Protein AF-A0A7Y7J0Y4-F1 (afdb_monomer_lite)

Sequence (67 aa):
WTRCGMGPCQGRMCEDGARGLLAASCGLPPEEAGSFTPRMPFFPLPLAALTGTFAYSDIPLPKAAPL

Secondary structure (DSSP, 8-state):
---TT-STTTTTTTHHHHHHHHHHHHT--TTTT--PPP-S-SS---HHHHHTT--GGGS-PPPPPP-

Organism: NCBI:txid1216886

pLDDT: mean 91.88, std 4.34, range [70.19, 96.44]

InterPro domains:
  IPR041117 SoxA, A3 domain [PF17806] (1-51)
  IPR041854 BFD-like [2Fe-2S]-binding domain superfamily [G3DSA:1.10.10.1100] (1-33)

Foldseek 3Di:
DDCALVDQQSNPVCFQVQLVVQCVVVVHDSVVSDTRDDDPPNGDDDVCVVCPPPDPVNDDDPDDDDD

Radius of gyration: 20.89 Å; chains: 1; bounding box: 56×25×43 Å

Structure (mmCIF, N/CA/C/O backbone):
data_AF-A0A7Y7J0Y4-F1
#
_entry.id   AF-A0A7Y7J0Y4-F1
#
loop_
_atom_site.group_PDB
_atom_site.id
_atom_site.type_symbol
_atom_site.label_atom_id
_atom_site.label_alt_id
_atom_site.label_comp_id
_atom_site.label_asym_id
_atom_site.label_entity_id
_atom_site.label_seq_id
_atom_site.pdbx_PDB_ins_code
_atom_site.Cartn_x
_atom_site.Cartn_y
_atom_site.Cartn_z
_atom_site.occupancy
_atom_site.B_iso_or_equiv
_atom_site.auth_seq_id
_atom_site.auth_comp_id
_atom_site.auth_asym_id
_atom_site.auth_atom_id
_atom_site.pdbx_PDB_model_num
ATOM 1 N N . TRP A 1 1 ? -4.378 -15.782 5.348 1.00 70.19 1 TRP A N 1
ATOM 2 C CA . TRP A 1 1 ? -5.663 -16.510 5.350 1.00 70.19 1 TRP A CA 1
ATOM 3 C C . TRP A 1 1 ? -6.717 -15.828 4.474 1.0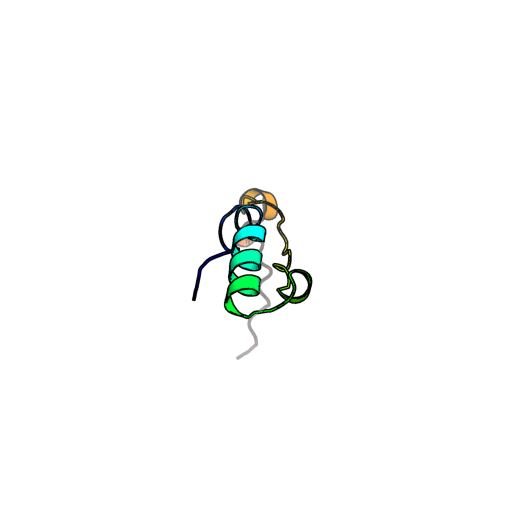0 70.19 1 TRP A C 1
ATOM 5 O O . TRP A 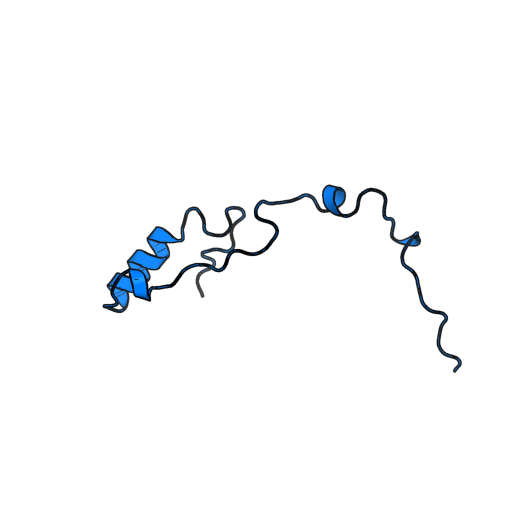1 1 ? -7.268 -16.510 3.629 1.00 70.19 1 TRP A O 1
ATOM 15 N N . THR A 1 2 ? -6.942 -14.510 4.528 1.00 87.06 2 THR A N 1
ATOM 16 C CA . THR A 1 2 ? -7.742 -13.784 3.514 1.00 87.06 2 THR A CA 1
ATOM 17 C C . THR A 1 2 ? -6.802 -12.954 2.629 1.00 87.06 2 THR A C 1
ATOM 19 O O . THR A 1 2 ? -5.831 -12.391 3.122 1.00 87.06 2 THR A O 1
ATOM 22 N N . ARG A 1 3 ? -6.999 -12.919 1.304 1.00 94.25 3 ARG A N 1
ATOM 23 C CA . ARG A 1 3 ? -6.135 -12.158 0.367 1.00 94.25 3 ARG A CA 1
ATOM 24 C C . ARG A 1 3 ? -6.483 -10.655 0.325 1.00 94.25 3 ARG A C 1
ATOM 26 O O . ARG A 1 3 ? -6.161 -9.973 -0.647 1.00 94.25 3 ARG A O 1
ATOM 33 N N . CYS A 1 4 ? -7.163 -10.141 1.354 1.00 95.00 4 CYS A N 1
ATOM 34 C CA . CYS A 1 4 ? -7.513 -8.726 1.475 1.00 95.00 4 CYS A CA 1
ATOM 35 C C . CYS A 1 4 ? -6.244 -7.862 1.453 1.00 95.00 4 CYS A C 1
ATOM 37 O O . CYS A 1 4 ? -5.202 -8.270 1.957 1.00 95.00 4 CYS A O 1
ATOM 39 N N . GLY A 1 5 ? -6.311 -6.693 0.817 1.00 94.44 5 GLY A N 1
ATOM 40 C CA . GLY A 1 5 ? -5.146 -5.819 0.649 1.00 94.44 5 GLY A CA 1
ATOM 41 C C . GLY A 1 5 ? -4.215 -6.178 -0.517 1.00 94.44 5 GLY A C 1
ATOM 42 O O . GLY A 1 5 ? -3.419 -5.340 -0.921 1.00 94.44 5 GLY A O 1
ATOM 43 N N . MET A 1 6 ? -4.335 -7.373 -1.113 1.00 95.31 6 MET A N 1
ATOM 44 C CA . MET A 1 6 ? -3.389 -7.873 -2.130 1.00 95.31 6 MET A CA 1
ATOM 45 C C . MET A 1 6 ? -3.865 -7.733 -3.587 1.00 95.31 6 MET A C 1
ATOM 47 O O . MET A 1 6 ? -3.221 -8.258 -4.494 1.00 95.31 6 MET A O 1
ATOM 51 N N . GLY A 1 7 ? -5.018 -7.101 -3.821 1.00 93.31 7 GLY A N 1
ATOM 52 C CA . GLY A 1 7 ? -5.501 -6.797 -5.172 1.00 93.31 7 GLY A CA 1
ATOM 53 C C . GLY A 1 7 ? -4.790 -5.581 -5.782 1.00 93.31 7 GLY A C 1
ATOM 54 O O . GLY A 1 7 ? -4.100 -4.861 -5.066 1.00 93.31 7 GLY A O 1
ATOM 55 N N . PRO A 1 8 ? -5.017 -5.264 -7.070 1.00 92.38 8 PRO A N 1
ATOM 56 C CA . PRO A 1 8 ? -4.367 -4.133 -7.750 1.00 92.38 8 PRO A CA 1
ATOM 57 C C . PRO A 1 8 ? -4.691 -2.765 -7.123 1.00 92.38 8 PRO A C 1
ATOM 59 O O . PRO A 1 8 ? -3.950 -1.799 -7.296 1.00 92.38 8 PRO A O 1
ATOM 62 N N . CYS A 1 9 ? -5.786 -2.671 -6.362 1.00 93.69 9 CYS A N 1
ATOM 63 C CA . CYS A 1 9 ? -6.121 -1.482 -5.584 1.00 93.69 9 CYS A CA 1
ATOM 64 C C . CYS A 1 9 ? -5.276 -1.328 -4.306 1.00 93.69 9 CYS A C 1
ATOM 66 O O . CYS A 1 9 ? -5.365 -0.280 -3.672 1.00 93.69 9 CYS A O 1
ATOM 68 N N . GLN A 1 10 ? -4.463 -2.327 -3.940 1.00 94.12 10 GLN A N 1
ATOM 69 C CA . GLN A 1 10 ? -3.602 -2.354 -2.754 1.00 94.12 10 GLN A CA 1
ATOM 70 C C . GLN A 1 10 ? -4.362 -2.050 -1.454 1.00 94.12 10 GLN A C 1
ATOM 72 O O . GLN A 1 10 ? -3.905 -1.285 -0.614 1.00 94.12 10 GLN A O 1
ATOM 77 N N . GLY A 1 11 ? -5.565 -2.614 -1.314 1.00 94.69 11 GLY A N 1
ATOM 78 C CA . GLY A 1 11 ? -6.374 -2.482 -0.101 1.00 94.69 11 GLY A CA 1
ATOM 79 C C . GLY A 1 11 ? -7.323 -1.290 -0.058 1.00 94.69 11 GLY A C 1
ATOM 80 O O . GLY A 1 11 ? -8.269 -1.337 0.719 1.00 94.69 11 GLY A O 1
ATOM 81 N N . ARG A 1 12 ? -7.195 -0.317 -0.971 1.00 94.81 12 ARG A N 1
ATOM 82 C CA . ARG A 1 12 ? -8.047 0.892 -1.015 1.00 94.81 12 ARG A CA 1
ATOM 83 C C . ARG A 1 12 ? -9.556 0.637 -1.008 1.00 94.81 12 ARG A C 1
ATOM 85 O O . ARG A 1 12 ? -10.306 1.483 -0.550 1.00 94.81 12 ARG A O 1
ATOM 92 N N . MET A 1 13 ? -10.002 -0.503 -1.536 1.00 95.75 13 MET A N 1
ATOM 93 C CA . MET A 1 13 ? -11.431 -0.839 -1.614 1.00 95.75 13 MET A CA 1
ATOM 94 C C . MET A 1 13 ? -11.927 -1.697 -0.449 1.00 95.75 13 MET A C 1
ATOM 96 O O . MET A 1 13 ? -13.131 -1.805 -0.249 1.00 95.75 13 MET A O 1
ATOM 100 N N . CYS A 1 14 ? -11.029 -2.377 0.266 1.00 96.19 14 CYS A N 1
ATOM 101 C CA . CYS A 1 14 ? -11.408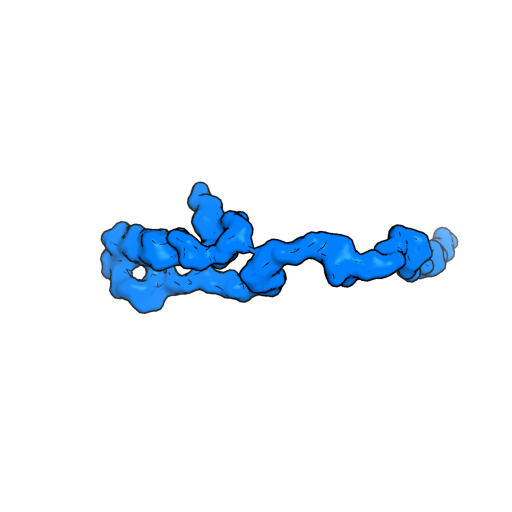 -3.403 1.238 1.00 96.19 14 CYS A CA 1
ATOM 102 C C . CYS A 1 14 ? -10.888 -3.143 2.651 1.00 96.19 14 CYS A C 1
ATOM 104 O O . CYS A 1 14 ? -11.266 -3.880 3.555 1.00 96.19 14 CYS A O 1
ATOM 106 N N . GLU A 1 15 ? -10.010 -2.159 2.848 1.00 95.94 15 GLU A N 1
ATOM 107 C CA . GLU A 1 15 ? -9.383 -1.884 4.140 1.00 95.94 15 GLU A CA 1
ATOM 108 C C . GLU A 1 15 ? -10.412 -1.532 5.210 1.00 95.94 15 GLU A C 1
ATOM 110 O O . GLU A 1 15 ? -10.474 -2.222 6.223 1.00 95.94 15 GLU A O 1
ATOM 115 N N . ASP A 1 16 ? -11.278 -0.551 4.957 1.00 95.38 16 ASP A N 1
ATOM 116 C CA . ASP A 1 16 ? -12.278 -0.110 5.937 1.00 95.38 16 ASP A CA 1
ATOM 117 C C . ASP A 1 16 ? -13.229 -1.243 6.339 1.00 95.38 16 ASP A C 1
ATOM 119 O O . ASP A 1 16 ? -13.497 -1.459 7.521 1.00 95.38 16 ASP A O 1
ATOM 123 N N . GLY A 1 17 ? -13.679 -2.036 5.362 1.00 95.38 17 GLY A N 1
ATOM 124 C CA . GLY A 1 17 ? -14.518 -3.207 5.618 1.00 95.38 17 GLY A CA 1
ATOM 125 C C . GLY A 1 17 ? -13.790 -4.285 6.423 1.00 95.38 17 GLY A C 1
ATOM 126 O O . GLY A 1 17 ? -14.342 -4.822 7.381 1.00 95.38 17 GLY A O 1
ATOM 127 N N . ALA A 1 18 ? -12.534 -4.583 6.079 1.00 95.38 18 ALA A N 1
ATOM 128 C CA . ALA A 1 18 ? -11.726 -5.556 6.810 1.00 95.38 18 ALA A CA 1
ATOM 129 C C . ALA A 1 18 ? -11.448 -5.104 8.252 1.00 95.38 18 ALA A C 1
ATOM 131 O O . ALA A 1 18 ? -11.572 -5.909 9.174 1.00 95.38 18 ALA A O 1
ATOM 132 N N . ARG A 1 19 ? -11.132 -3.819 8.458 1.00 95.06 19 ARG A N 1
ATOM 133 C CA . ARG A 1 19 ? -10.931 -3.218 9.784 1.00 95.06 19 ARG A CA 1
ATOM 134 C C . ARG A 1 19 ? -12.207 -3.244 10.615 1.00 95.06 19 ARG A C 1
ATOM 136 O O . ARG A 1 19 ? -12.151 -3.614 11.782 1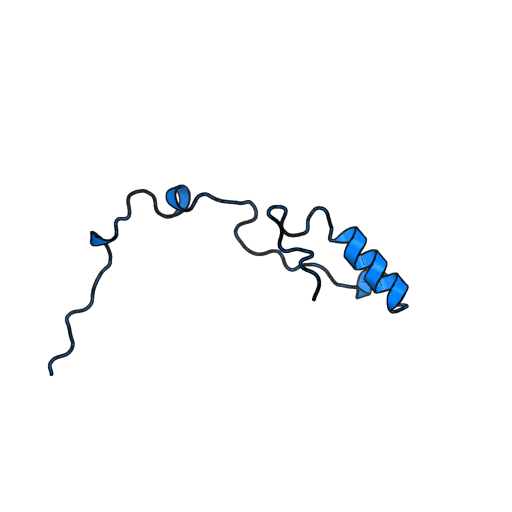.00 95.06 19 ARG A O 1
ATOM 143 N N . GLY A 1 20 ? -13.349 -2.910 10.016 1.00 95.38 20 GLY A N 1
ATOM 144 C CA . GLY A 1 20 ? -14.646 -2.955 10.690 1.00 95.38 20 GLY A CA 1
ATOM 145 C C . GLY A 1 20 ? -15.010 -4.364 11.156 1.00 95.38 20 GLY A C 1
ATOM 146 O O . GLY A 1 20 ? -15.407 -4.554 12.304 1.00 95.38 20 GLY A O 1
ATOM 147 N N . LEU A 1 21 ? -14.803 -5.370 10.300 1.00 94.94 21 LEU A N 1
ATOM 148 C CA . LEU A 1 21 ? -15.011 -6.774 10.663 1.00 94.94 21 LEU A CA 1
ATOM 149 C C . LEU A 1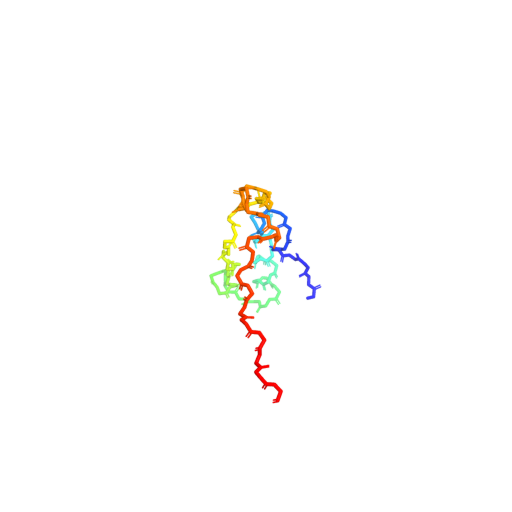 21 ? -14.065 -7.226 11.779 1.00 94.94 21 LEU A C 1
ATOM 151 O O . LEU A 1 21 ? -14.500 -7.931 12.688 1.00 94.94 21 LEU A O 1
ATOM 155 N N . LEU A 1 22 ? -12.795 -6.816 11.732 1.00 94.88 22 LEU A N 1
ATOM 156 C CA . LEU A 1 22 ? -11.813 -7.143 12.764 1.00 94.88 22 LEU A CA 1
ATOM 157 C C . LEU A 1 22 ? -12.190 -6.518 14.115 1.00 94.88 22 LEU A C 1
ATOM 159 O O . LEU A 1 22 ? -12.259 -7.232 15.111 1.00 94.88 22 LEU A O 1
ATOM 163 N N . ALA A 1 23 ? -12.499 -5.218 14.138 1.00 96.44 23 ALA A N 1
ATOM 164 C CA . ALA A 1 23 ? -12.916 -4.500 15.340 1.00 96.44 23 ALA A CA 1
ATOM 165 C C . ALA A 1 23 ? -14.157 -5.143 15.980 1.00 96.44 23 ALA A C 1
ATOM 167 O O . ALA A 1 23 ? -14.143 -5.480 17.163 1.00 96.44 23 ALA A O 1
ATOM 168 N N . ALA A 1 24 ? -15.193 -5.408 15.175 1.00 96.44 24 ALA A N 1
ATOM 169 C CA . ALA A 1 24 ? -16.425 -6.037 15.642 1.00 96.44 24 ALA A CA 1
ATOM 170 C C . ALA A 1 24 ? -16.201 -7.463 16.170 1.00 96.44 24 ALA A C 1
ATOM 172 O O . ALA A 1 24 ? -16.769 -7.838 17.192 1.00 96.44 24 ALA A O 1
ATOM 173 N N . SER A 1 25 ? -15.362 -8.254 15.495 1.00 95.56 25 SER A N 1
ATOM 174 C CA . SER A 1 25 ? -15.116 -9.654 15.872 1.00 95.56 25 SER A CA 1
ATOM 175 C C . SER A 1 25 ? -14.228 -9.793 17.109 1.00 95.56 25 SER A C 1
ATOM 177 O O . SER A 1 25 ? -14.331 -10.786 17.825 1.00 95.56 25 SER A O 1
ATOM 179 N N . CYS A 1 26 ? -13.345 -8.822 17.354 1.00 95.31 26 CYS A N 1
ATOM 180 C CA . CYS A 1 26 ? -12.386 -8.852 18.458 1.00 95.31 26 CYS A CA 1
ATOM 181 C C . CYS A 1 26 ? -12.774 -7.949 19.639 1.00 95.31 26 CYS A C 1
ATOM 183 O O . CYS A 1 26 ? -12.066 -7.950 20.642 1.00 95.31 26 CYS A O 1
ATOM 185 N N . GLY A 1 27 ? -13.870 -7.186 19.543 1.00 95.81 27 GLY A N 1
ATOM 186 C CA . GLY A 1 27 ? -14.275 -6.230 20.580 1.00 95.81 27 GLY A CA 1
ATOM 187 C C . GLY A 1 27 ? -13.273 -5.087 20.772 1.00 95.81 27 GLY A C 1
ATOM 188 O O . GLY A 1 27 ? -13.175 -4.542 21.868 1.00 95.81 27 GLY A O 1
ATOM 189 N N . LEU A 1 28 ? -12.510 -4.760 19.727 1.00 94.19 28 LEU A N 1
ATOM 190 C CA . LEU A 1 28 ? -11.497 -3.707 19.747 1.00 94.19 28 LEU A CA 1
ATOM 191 C C . LEU A 1 28 ? -12.101 -2.388 19.260 1.00 94.19 28 LEU A C 1
ATOM 193 O O . LEU A 1 28 ? -12.972 -2.406 18.380 1.00 94.19 28 LEU A O 1
ATOM 197 N N . PRO A 1 29 ? -11.634 -1.238 19.765 1.00 91.88 29 PRO A N 1
ATOM 198 C CA . PRO A 1 29 ? -12.034 0.036 19.202 1.00 91.88 29 PRO A CA 1
ATOM 199 C C . PRO A 1 29 ? -11.430 0.214 17.783 1.00 91.88 29 PRO A C 1
ATOM 201 O O . PRO A 1 29 ? -10.374 -0.354 17.479 1.00 91.88 29 PRO A O 1
ATOM 204 N N . PRO A 1 30 ? -12.090 0.947 16.863 1.00 86.19 30 PRO A N 1
ATOM 205 C CA . PRO A 1 30 ? -11.702 1.003 15.442 1.00 86.19 30 PRO A CA 1
ATOM 206 C C . PRO A 1 30 ? -10.259 1.460 15.161 1.00 86.19 30 PRO A C 1
ATOM 208 O O . PRO A 1 30 ? -9.651 1.072 14.154 1.00 86.19 3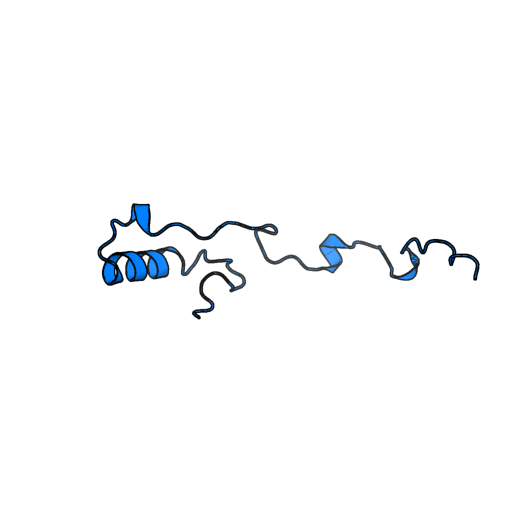0 PRO A O 1
ATOM 211 N N . GLU A 1 31 ? -9.702 2.291 16.036 1.00 88.81 31 GLU A N 1
ATOM 212 C CA . GLU A 1 31 ? -8.327 2.783 15.990 1.00 88.81 31 GLU A CA 1
ATOM 213 C C . GLU A 1 31 ? -7.287 1.684 16.249 1.00 88.81 31 GLU A C 1
ATOM 215 O O . GLU A 1 31 ? -6.193 1.741 15.687 1.00 88.81 31 GLU A O 1
ATOM 220 N N . GLU A 1 32 ? -7.641 0.648 17.013 1.00 95.12 32 GLU A N 1
ATOM 221 C CA . GLU A 1 32 ? -6.755 -0.471 17.356 1.00 95.12 32 GLU A CA 1
ATOM 222 C C . GLU A 1 32 ? -6.742 -1.578 16.292 1.00 95.12 32 GLU A C 1
ATOM 224 O O . GLU A 1 32 ? -5.840 -2.413 16.278 1.00 95.12 32 GLU A O 1
ATOM 229 N N . ALA A 1 33 ? -7.681 -1.564 15.337 1.00 92.94 33 ALA A N 1
ATOM 230 C CA . ALA A 1 33 ? -7.735 -2.542 14.243 1.00 92.94 33 ALA A CA 1
ATOM 231 C C . ALA A 1 33 ? -6.534 -2.462 13.268 1.00 92.94 33 ALA A C 1
ATOM 233 O O . ALA A 1 33 ? -6.373 -3.339 12.418 1.00 92.94 33 ALA A O 1
ATOM 234 N N . GLY A 1 34 ? -5.690 -1.427 13.383 1.00 92.25 34 GLY A N 1
ATOM 235 C CA . GLY A 1 34 ? -4.525 -1.207 12.524 1.00 92.25 34 GLY A CA 1
ATOM 236 C C . GLY A 1 34 ? -4.891 -0.853 11.080 1.00 92.25 34 GLY A C 1
ATOM 237 O O . GLY A 1 34 ? -6.059 -0.759 10.723 1.00 92.25 34 GLY A O 1
ATOM 238 N N . SER A 1 35 ? -3.890 -0.632 10.230 1.00 93.00 35 SER A N 1
ATOM 239 C CA . SER A 1 35 ? -4.066 -0.301 8.809 1.00 93.00 35 SER A CA 1
ATOM 240 C C . SER A 1 35 ? -3.180 -1.165 7.921 1.00 93.00 35 SER A C 1
ATOM 242 O O . SER A 1 35 ? -2.179 -1.737 8.368 1.00 93.00 35 SER A O 1
ATOM 244 N N . PHE A 1 36 ? -3.523 -1.255 6.638 1.00 93.88 36 PHE A N 1
ATOM 245 C CA . PHE A 1 36 ? -2.615 -1.856 5.670 1.00 93.88 36 PHE A CA 1
ATOM 246 C C . PHE A 1 36 ? -1.405 -0.946 5.461 1.00 93.88 36 PHE A C 1
ATOM 248 O O . PHE A 1 36 ? -1.525 0.262 5.269 1.00 93.88 36 PHE A O 1
ATOM 255 N N . THR A 1 37 ? -0.205 -1.526 5.482 1.00 93.69 37 THR A N 1
ATOM 256 C CA . THR A 1 37 ? 1.017 -0.759 5.231 1.00 93.69 37 THR A CA 1
ATOM 257 C C . THR A 1 37 ? 1.126 -0.434 3.740 1.00 93.69 37 THR A C 1
ATOM 259 O O . THR A 1 37 ? 1.235 -1.363 2.932 1.00 93.69 37 THR A O 1
ATOM 262 N N . PRO A 1 38 ? 1.155 0.849 3.339 1.00 91.38 38 PRO A N 1
ATOM 263 C CA . PRO A 1 38 ? 1.371 1.204 1.947 1.00 91.38 38 PRO A CA 1
ATOM 264 C C . PRO A 1 38 ? 2.782 0.790 1.522 1.00 91.38 38 PRO A C 1
ATOM 266 O O . PRO A 1 38 ? 3.768 1.010 2.230 1.00 91.38 38 PRO A O 1
ATOM 269 N N . ARG A 1 39 ? 2.887 0.174 0.345 1.00 91.81 39 ARG A N 1
ATOM 270 C CA . ARG A 1 39 ? 4.158 -0.246 -0.252 1.00 91.81 39 ARG A CA 1
ATOM 271 C C . ARG A 1 39 ? 4.248 0.309 -1.662 1.00 91.81 39 ARG A C 1
ATOM 273 O O . ARG A 1 39 ? 3.251 0.344 -2.377 1.00 91.81 39 ARG A O 1
ATOM 280 N N . MET A 1 40 ? 5.447 0.731 -2.051 1.00 91.50 40 MET A N 1
ATOM 281 C CA . MET A 1 40 ? 5.712 1.113 -3.433 1.00 91.50 40 MET A CA 1
ATOM 282 C C . MET A 1 40 ? 5.700 -0.130 -4.331 1.00 91.50 40 MET A C 1
ATOM 284 O O . MET A 1 40 ? 6.220 -1.169 -3.915 1.00 91.50 40 MET A O 1
ATOM 288 N N . PRO A 1 41 ? 5.161 -0.026 -5.557 1.00 90.81 41 PRO A N 1
ATOM 289 C CA . PRO A 1 41 ? 4.553 1.164 -6.172 1.00 90.81 41 PRO A CA 1
ATOM 290 C C . PRO A 1 41 ? 3.082 1.402 -5.755 1.00 90.81 41 PRO A C 1
ATOM 292 O O . PRO A 1 41 ? 2.320 0.457 -5.577 1.00 90.81 41 PRO A O 1
ATOM 295 N N . PHE A 1 42 ? 2.649 2.669 -5.646 1.00 88.75 42 PHE A N 1
ATOM 296 C CA . PHE A 1 42 ? 1.277 3.036 -5.219 1.00 88.75 42 PHE A CA 1
ATOM 297 C C . PHE A 1 42 ? 0.162 2.657 -6.211 1.00 88.75 42 PHE A C 1
ATOM 299 O O . PHE A 1 42 ? -1.028 2.664 -5.879 1.00 88.75 42 PHE A O 1
ATOM 306 N N . PHE A 1 43 ? 0.528 2.360 -7.449 1.00 88.75 43 PHE A N 1
ATOM 307 C CA . PHE A 1 43 ? -0.365 1.903 -8.501 1.00 88.75 43 PHE A CA 1
ATOM 308 C C . PHE A 1 43 ? 0.357 0.843 -9.337 1.00 88.75 43 PHE A C 1
ATOM 310 O O . PHE A 1 43 ? 1.592 0.833 -9.368 1.00 88.75 43 PHE A O 1
ATOM 317 N N . PRO A 1 44 ? -0.383 -0.057 -10.005 1.00 90.38 44 PRO A N 1
ATOM 318 C CA . PRO A 1 44 ? 0.220 -1.021 -10.913 1.00 90.38 44 PRO A CA 1
ATOM 319 C C . PRO A 1 44 ? 1.046 -0.312 -11.992 1.00 90.38 44 PRO A C 1
ATOM 321 O O . PRO A 1 44 ? 0.538 0.559 -12.698 1.00 90.38 44 PRO A O 1
ATOM 324 N N . LEU A 1 45 ? 2.318 -0.691 -12.109 1.00 92.06 45 LEU A N 1
ATOM 325 C CA . LEU A 1 45 ? 3.258 -0.141 -13.082 1.00 92.06 45 LEU A CA 1
ATOM 326 C C . LEU A 1 45 ? 3.740 -1.249 -14.023 1.00 92.06 45 LEU A C 1
ATOM 328 O O . LEU A 1 45 ? 4.164 -2.302 -13.538 1.00 92.06 45 LEU A O 1
ATOM 332 N N . PRO A 1 46 ? 3.713 -1.037 -15.352 1.00 92.12 46 PRO A N 1
ATOM 333 C CA . PRO A 1 46 ? 4.334 -1.962 -16.290 1.00 92.12 46 PRO A CA 1
ATOM 334 C C . PRO A 1 46 ? 5.834 -2.078 -16.019 1.00 92.12 46 PRO A C 1
ATOM 336 O O . PRO A 1 46 ? 6.512 -1.065 -15.851 1.00 92.12 46 PRO A O 1
ATOM 339 N N . LEU A 1 47 ? 6.376 -3.297 -16.062 1.00 91.25 47 LEU A N 1
ATOM 340 C CA . LEU A 1 47 ? 7.814 -3.510 -15.873 1.00 91.25 47 LEU A CA 1
ATOM 341 C C . LEU A 1 47 ? 8.647 -2.743 -16.913 1.00 91.25 47 LEU A C 1
ATOM 343 O O . LEU A 1 47 ? 9.658 -2.151 -16.559 1.00 91.25 47 LEU A O 1
ATOM 347 N N . ALA A 1 48 ? 8.167 -2.660 -18.158 1.00 92.19 48 ALA A N 1
ATOM 348 C CA . ALA A 1 48 ? 8.823 -1.904 -19.226 1.00 92.19 48 ALA A CA 1
ATOM 349 C C . ALA A 1 48 ? 8.986 -0.406 -18.899 1.00 92.19 48 ALA A C 1
ATOM 351 O O . ALA A 1 48 ? 9.966 0.211 -19.307 1.00 92.19 48 ALA A O 1
ATOM 352 N N . ALA A 1 49 ? 8.060 0.175 -18.126 1.00 92.25 49 ALA A N 1
ATOM 353 C CA . ALA A 1 49 ? 8.172 1.562 -17.679 1.00 92.25 49 ALA A CA 1
ATOM 354 C C . ALA A 1 49 ? 9.281 1.748 -16.627 1.00 92.25 49 ALA A C 1
ATOM 356 O O . ALA A 1 49 ? 9.812 2.846 -16.496 1.00 92.25 49 ALA A O 1
ATOM 357 N N . LEU A 1 50 ? 9.636 0.686 -15.892 1.00 90.81 50 LEU A N 1
ATOM 358 C CA . LEU A 1 50 ? 10.724 0.689 -14.911 1.00 90.81 50 LEU A CA 1
ATOM 359 C C . LEU A 1 50 ? 12.082 0.364 -15.546 1.00 90.81 50 LEU A C 1
ATOM 361 O O . LEU A 1 50 ? 13.089 0.935 -15.145 1.00 90.81 50 LEU A O 1
ATOM 365 N N . THR A 1 51 ? 12.124 -0.557 -16.514 1.00 92.19 51 THR A N 1
ATOM 366 C CA . THR A 1 51 ? 13.378 -1.023 -17.131 1.00 92.19 51 THR A CA 1
ATOM 367 C C . THR A 1 51 ? 13.860 -0.128 -18.268 1.00 92.19 51 THR A C 1
ATOM 369 O O . THR A 1 51 ? 15.048 -0.135 -18.582 1.00 92.19 51 THR A O 1
ATOM 372 N N . GLY A 1 52 ? 12.969 0.637 -18.908 1.00 91.88 52 GLY A N 1
ATOM 373 C CA . GLY A 1 52 ? 13.320 1.449 -20.073 1.00 91.88 52 GLY A CA 1
ATOM 374 C C . GLY A 1 52 ? 13.934 0.588 -21.181 1.00 91.88 52 GLY A C 1
ATOM 375 O O . GLY A 1 52 ? 13.326 -0.388 -21.616 1.00 91.88 52 GLY A O 1
ATOM 376 N N . THR A 1 53 ? 15.148 0.933 -21.613 1.00 93.31 53 THR A N 1
ATOM 377 C CA . THR A 1 53 ? 15.906 0.204 -22.645 1.00 93.31 53 THR A CA 1
ATOM 378 C C . THR A 1 53 ? 16.885 -0.829 -22.084 1.00 93.31 53 THR A C 1
ATOM 380 O O . THR A 1 53 ? 17.648 -1.392 -22.863 1.00 93.31 53 THR A O 1
ATOM 383 N N . PHE A 1 54 ? 16.899 -1.066 -20.765 1.00 93.19 54 PHE A N 1
ATOM 384 C CA . PHE A 1 54 ? 17.806 -2.031 -20.143 1.00 93.19 54 PHE A CA 1
ATOM 385 C C . PHE A 1 54 ? 17.504 -3.448 -20.641 1.00 93.19 54 PHE A C 1
ATOM 387 O O . PHE A 1 54 ? 16.414 -3.985 -20.421 1.00 93.19 54 PHE A O 1
ATOM 394 N N . ALA A 1 55 ? 18.480 -4.050 -21.309 1.00 89.44 55 ALA A N 1
ATOM 395 C CA . ALA A 1 55 ? 18.426 -5.396 -21.843 1.00 89.44 55 ALA A CA 1
ATOM 396 C C . ALA A 1 55 ? 19.212 -6.372 -20.961 1.00 89.44 55 ALA A C 1
ATOM 398 O O . ALA A 1 55 ? 20.085 -6.002 -20.181 1.00 89.44 55 ALA A O 1
ATOM 399 N N . TYR A 1 56 ? 18.939 -7.667 -21.122 1.00 87.69 56 TYR A N 1
ATOM 400 C CA . TYR A 1 56 ? 19.674 -8.719 -20.414 1.00 87.69 56 TYR A CA 1
ATOM 401 C C . TYR A 1 56 ? 21.193 -8.663 -20.671 1.00 87.69 56 TYR A C 1
ATOM 403 O O . TYR A 1 56 ? 21.986 -8.982 -19.790 1.00 87.69 56 TYR A O 1
ATOM 411 N N . SER A 1 57 ? 21.602 -8.217 -21.862 1.00 92.06 57 SER A N 1
ATOM 412 C CA . SER A 1 57 ? 23.006 -7.999 -22.229 1.00 92.06 57 SER A CA 1
ATOM 413 C C . SER A 1 57 ? 23.709 -6.919 -21.405 1.00 92.06 57 SER A C 1
ATOM 415 O O . SER A 1 57 ? 24.935 -6.902 -21.372 1.00 92.06 57 SER A O 1
ATOM 417 N N . ASP A 1 58 ? 22.955 -6.037 -20.747 1.00 93.88 58 ASP A N 1
ATOM 418 C CA . ASP A 1 58 ? 23.492 -4.895 -20.004 1.00 93.88 58 ASP A CA 1
ATOM 419 C C . ASP A 1 58 ? 23.846 -5.263 -18.553 1.00 93.88 58 ASP A C 1
ATOM 421 O O . ASP A 1 58 ? 24.377 -4.440 -17.806 1.00 93.88 58 ASP A O 1
ATOM 425 N N . ILE A 1 59 ? 23.553 -6.499 -18.126 1.00 91.94 59 ILE A N 1
ATOM 426 C CA . ILE A 1 59 ? 23.840 -6.986 -16.775 1.00 91.94 59 ILE A CA 1
ATOM 427 C C . ILE A 1 59 ? 25.365 -7.084 -16.582 1.00 91.94 59 ILE A C 1
ATOM 429 O O . ILE A 1 59 ? 26.020 -7.866 -17.278 1.00 91.94 59 ILE A O 1
ATOM 433 N N . PRO A 1 60 ? 25.956 -6.362 -15.609 1.00 90.31 60 PRO A N 1
ATOM 434 C CA . PRO A 1 60 ? 27.383 -6.450 -15.337 1.00 90.31 60 PRO A CA 1
ATOM 435 C C . PRO A 1 60 ? 27.691 -7.779 -14.640 1.00 90.31 60 PRO A C 1
ATOM 437 O O . PRO A 1 60 ? 27.495 -7.934 -13.434 1.00 90.31 60 PRO A O 1
ATOM 440 N N . LEU A 1 61 ? 28.169 -8.756 -15.409 1.00 89.12 61 LEU A N 1
ATOM 441 C CA . LEU A 1 61 ? 28.619 -10.034 -14.868 1.00 89.12 61 LEU A CA 1
ATOM 442 C C . LEU A 1 61 ? 30.060 -9.891 -14.348 1.00 89.12 61 LEU A C 1
ATOM 444 O O . LEU A 1 61 ? 30.952 -9.533 -15.124 1.00 89.12 61 LEU A O 1
ATOM 448 N N . PRO A 1 62 ? 30.328 -10.159 -13.055 1.00 89.12 62 PRO A N 1
ATOM 449 C CA . PRO A 1 62 ? 31.692 -10.168 -12.548 1.00 89.12 62 PRO A CA 1
ATOM 450 C C . PRO A 1 62 ? 32.498 -11.276 -13.236 1.00 89.12 62 PRO A C 1
ATOM 452 O O . PRO A 1 62 ? 31.962 -12.331 -13.585 1.00 89.12 62 PRO A O 1
ATOM 455 N N . LYS A 1 63 ? 33.804 -11.048 -13.420 1.00 87.44 63 LYS A N 1
ATOM 456 C CA . LYS A 1 63 ? 34.706 -12.078 -13.947 1.00 87.44 63 LYS A CA 1
ATOM 457 C C . LYS A 1 63 ? 34.616 -13.311 -13.047 1.00 87.44 63 LYS A C 1
ATOM 459 O O . LYS A 1 63 ? 34.682 -13.178 -11.825 1.00 87.44 63 LYS A O 1
ATOM 464 N N . ALA A 1 64 ? 34.468 -14.488 -13.654 1.00 88.69 64 ALA A N 1
ATOM 465 C CA . ALA A 1 64 ? 34.452 -15.746 -12.919 1.00 88.69 64 ALA A CA 1
ATOM 466 C C . ALA A 1 64 ? 35.672 -15.826 -11.988 1.00 88.69 64 ALA A C 1
ATOM 468 O O . ALA A 1 64 ? 36.785 -15.459 -12.385 1.00 88.69 64 ALA A O 1
ATOM 469 N N . ALA A 1 65 ? 35.445 -16.274 -10.753 1.00 83.69 65 ALA A N 1
ATOM 470 C CA . ALA A 1 65 ? 36.528 -16.517 -9.815 1.00 83.69 65 ALA A CA 1
ATOM 471 C C . ALA A 1 65 ? 37.514 -17.531 -10.429 1.00 83.69 65 ALA A C 1
ATOM 473 O O . ALA A 1 65 ? 37.067 -18.465 -11.103 1.00 83.69 65 ALA A O 1
ATOM 474 N N . PRO A 1 66 ? 38.833 -17.349 -10.247 1.00 85.69 66 PRO A N 1
ATOM 475 C CA . PRO A 1 66 ? 39.793 -18.363 -10.659 1.00 85.69 66 PRO A CA 1
ATOM 476 C C . PRO A 1 66 ? 39.508 -19.662 -9.891 1.00 85.69 66 PRO A C 1
ATOM 478 O O . PRO A 1 66 ? 39.282 -19.615 -8.680 1.00 85.69 66 PRO A O 1
ATOM 481 N N . LEU A 1 67 ? 39.458 -20.776 -10.629 1.00 77.06 67 LEU A N 1
ATOM 482 C CA . LEU A 1 67 ? 39.371 -22.133 -10.080 1.00 77.06 67 LEU A CA 1
ATOM 483 C C . LEU A 1 67 ? 40.607 -22.466 -9.241 1.00 77.06 67 LEU A C 1
ATOM 485 O O . LEU A 1 67 ? 41.712 -22.027 -9.641 1.00 77.06 67 LEU A O 1
#